Protein AF-A0A958J0B8-F1 (afdb_monomer_lite)

pLDDT: mean 92.06, std 5.3, range [60.09, 96.62]

Structure (mmCIF, N/CA/C/O backbone):
data_AF-A0A958J0B8-F1
#
_entry.id   AF-A0A958J0B8-F1
#
loop_
_atom_site.group_PDB
_atom_site.id
_atom_site.type_symbol
_atom_site.label_atom_id
_atom_site.label_alt_id
_atom_site.label_comp_id
_atom_site.label_asym_id
_atom_site.label_entity_id
_atom_site.label_seq_id
_atom_site.pdbx_PDB_ins_code
_atom_site.Cartn_x
_atom_site.Cartn_y
_atom_site.Cartn_z
_atom_site.occupancy
_atom_site.B_iso_or_equiv
_atom_site.auth_seq_id
_atom_site.auth_comp_id
_atom_site.auth_asym_id
_atom_site.auth_atom_id
_atom_site.pdbx_PDB_model_num
ATOM 1 N N . MET A 1 1 ? -6.406 2.677 -6.639 1.00 78.44 1 MET A N 1
ATOM 2 C CA . MET A 1 1 ? -4.933 2.525 -6.677 1.00 78.44 1 MET A CA 1
ATOM 3 C C . MET A 1 1 ? -4.518 1.060 -6.832 1.00 78.44 1 MET A C 1
ATOM 5 O O . MET A 1 1 ? -3.967 0.732 -7.873 1.00 78.44 1 MET A O 1
ATOM 9 N N . GLY A 1 2 ? -4.838 0.171 -5.877 1.00 87.06 2 GLY A N 1
ATOM 10 C CA . GLY A 1 2 ? -4.386 -1.236 -5.888 1.00 87.06 2 GLY A CA 1
ATOM 11 C C . GLY A 1 2 ? -4.695 -2.033 -7.163 1.00 87.06 2 GLY A C 1
ATOM 12 O O . GLY A 1 2 ? -3.792 -2.634 -7.731 1.00 87.06 2 GLY A O 1
ATOM 13 N N . TRP A 1 3 ? -5.933 -1.973 -7.667 1.00 89.56 3 TRP A N 1
ATOM 14 C CA . TRP A 1 3 ? -6.333 -2.698 -8.885 1.00 89.56 3 TRP A CA 1
ATOM 15 C C . TRP A 1 3 ? -5.502 -2.328 -10.120 1.00 89.56 3 TRP A C 1
ATOM 17 O O . TRP A 1 3 ? -5.004 -3.200 -10.820 1.00 89.56 3 TRP A O 1
ATOM 27 N N . LEU A 1 4 ? -5.313 -1.028 -10.374 1.00 93.00 4 LEU A N 1
ATOM 28 C CA . LEU A 1 4 ? -4.550 -0.557 -11.532 1.00 93.00 4 LEU A CA 1
ATOM 29 C C . LEU A 1 4 ? -3.076 -0.977 -11.445 1.00 93.00 4 LEU A C 1
ATOM 31 O O . LEU A 1 4 ? -2.476 -1.318 -12.459 1.00 93.00 4 LEU A O 1
ATOM 35 N N . ALA A 1 5 ? -2.500 -0.962 -10.240 1.00 91.25 5 ALA A N 1
ATOM 36 C CA . ALA A 1 5 ? -1.127 -1.404 -10.022 1.00 91.25 5 ALA A CA 1
ATOM 37 C C . ALA A 1 5 ? -0.975 -2.919 -10.252 1.00 91.25 5 ALA A C 1
ATOM 39 O O . ALA A 1 5 ? -0.021 -3.340 -10.900 1.00 91.25 5 ALA A O 1
ATOM 40 N N . ALA A 1 6 ? -1.948 -3.721 -9.805 1.00 91.06 6 ALA A N 1
ATOM 41 C CA . ALA A 1 6 ? -1.991 -5.157 -10.076 1.00 91.06 6 ALA A CA 1
ATOM 42 C C . ALA A 1 6 ? -2.157 -5.460 -11.576 1.00 91.06 6 ALA A C 1
ATOM 44 O O . ALA A 1 6 ? -1.406 -6.258 -12.126 1.00 91.06 6 ALA A O 1
ATOM 45 N N . ALA A 1 7 ? -3.069 -4.763 -12.262 1.00 93.50 7 ALA A N 1
ATOM 46 C CA . ALA A 1 7 ? -3.256 -4.902 -13.707 1.00 93.50 7 ALA A CA 1
ATOM 47 C C . ALA A 1 7 ? -2.002 -4.495 -14.503 1.00 93.50 7 ALA A C 1
ATOM 49 O O . ALA A 1 7 ? -1.680 -5.105 -15.519 1.00 93.50 7 ALA A O 1
ATOM 50 N N . ARG A 1 8 ? -1.259 -3.483 -14.036 1.00 91.94 8 ARG A N 1
ATOM 51 C CA . ARG A 1 8 ? 0.026 -3.110 -14.640 1.00 91.94 8 ARG A CA 1
ATOM 52 C C . ARG A 1 8 ? 1.098 -4.173 -14.458 1.00 91.94 8 ARG A C 1
ATOM 54 O O . ARG A 1 8 ? 1.844 -4.424 -15.399 1.00 91.94 8 ARG A O 1
ATOM 61 N N . TRP A 1 9 ? 1.189 -4.775 -13.276 1.00 92.12 9 TRP A N 1
ATOM 62 C CA . TRP A 1 9 ? 2.096 -5.897 -13.051 1.00 92.12 9 TRP A CA 1
ATOM 63 C C . TRP A 1 9 ? 1.763 -7.070 -13.976 1.00 92.12 9 TRP A C 1
ATOM 65 O O . TRP A 1 9 ? 2.666 -7.589 -14.622 1.00 92.12 9 TRP A O 1
ATOM 75 N N . ASP A 1 10 ? 0.478 -7.400 -14.117 1.00 93.56 10 ASP A N 1
ATOM 76 C CA . ASP A 1 10 ? 0.016 -8.471 -15.003 1.00 93.56 10 ASP A CA 1
ATOM 77 C C . ASP A 1 10 ? 0.439 -8.250 -16.468 1.00 93.56 10 ASP A C 1
ATOM 79 O O . ASP A 1 10 ? 0.981 -9.154 -17.100 1.00 93.56 10 ASP A O 1
ATOM 83 N N . GLN A 1 11 ? 0.291 -7.019 -16.974 1.00 94.06 11 GLN A N 1
ATOM 84 C CA . GLN A 1 11 ? 0.635 -6.662 -18.356 1.00 94.06 11 GLN A CA 1
ATOM 85 C C . GLN A 1 11 ? 2.141 -6.561 -18.632 1.00 94.06 11 GLN A C 1
ATOM 87 O O . GLN A 1 11 ? 2.592 -6.964 -19.701 1.00 94.06 11 GLN A O 1
ATOM 92 N N . LEU A 1 12 ? 2.914 -5.956 -17.723 1.00 91.50 12 LEU A N 1
ATOM 93 C CA . LEU A 1 12 ? 4.327 -5.641 -17.971 1.00 91.50 12 LEU A CA 1
ATOM 94 C C . LEU A 1 12 ? 5.289 -6.704 -17.436 1.00 91.50 12 LEU A C 1
ATOM 96 O O . LEU A 1 12 ? 6.393 -6.816 -17.964 1.00 91.50 12 LEU A O 1
ATOM 100 N N . GLN A 1 13 ? 4.916 -7.416 -16.364 1.00 87.81 13 GLN A N 1
ATOM 101 C CA . GLN A 1 13 ? 5.775 -8.357 -15.624 1.00 87.81 13 GLN A CA 1
ATOM 102 C C . GLN A 1 13 ? 7.173 -7.780 -15.302 1.00 87.81 13 GLN A C 1
ATOM 104 O O . GLN A 1 13 ? 8.162 -8.504 -15.194 1.00 87.81 13 GLN A O 1
ATOM 109 N N . SER A 1 14 ? 7.278 -6.451 -15.175 1.00 91.81 14 SER A N 1
ATOM 110 C CA . SER A 1 14 ? 8.548 -5.742 -15.012 1.00 91.81 14 SER A CA 1
ATOM 111 C C . SER A 1 14 ? 8.836 -5.443 -13.541 1.00 91.81 14 SER A C 1
ATOM 113 O O . SER A 1 14 ? 7.910 -5.099 -12.799 1.00 91.81 14 SER A O 1
ATOM 115 N N . PRO A 1 15 ? 10.105 -5.485 -13.089 1.00 91.62 15 PRO A N 1
ATOM 116 C CA . PRO A 1 15 ? 10.450 -5.196 -11.696 1.00 91.62 15 PRO A CA 1
ATOM 117 C C . PRO A 1 15 ? 9.872 -3.864 -11.200 1.00 91.62 15 PRO A C 1
ATOM 119 O O . PRO A 1 15 ? 9.371 -3.790 -10.082 1.00 91.62 15 PRO A O 1
ATOM 122 N N . ALA A 1 16 ? 9.864 -2.837 -12.054 1.00 93.00 16 ALA A N 1
ATOM 123 C CA . ALA A 1 16 ? 9.221 -1.552 -11.803 1.00 93.00 16 ALA A CA 1
ATOM 124 C C . ALA A 1 16 ? 7.733 -1.705 -11.436 1.00 93.00 16 ALA A C 1
ATOM 126 O O . ALA A 1 16 ? 7.301 -1.241 -10.379 1.00 93.00 16 ALA A O 1
ATOM 127 N N . ALA A 1 17 ? 6.956 -2.439 -12.238 1.00 93.00 17 ALA A N 1
ATOM 128 C CA . ALA A 1 17 ? 5.546 -2.692 -11.956 1.00 93.00 17 ALA A CA 1
ATOM 129 C C . ALA A 1 17 ? 5.328 -3.495 -10.655 1.00 93.00 17 ALA A C 1
ATOM 131 O O . ALA A 1 17 ? 4.354 -3.228 -9.947 1.00 93.00 17 ALA A O 1
ATOM 132 N N . LEU A 1 18 ? 6.252 -4.395 -10.278 1.00 93.81 18 LEU A N 1
ATOM 133 C CA . LEU A 1 18 ? 6.195 -5.112 -8.993 1.00 93.81 18 LEU A CA 1
ATOM 134 C C . LEU A 1 18 ? 6.309 -4.145 -7.819 1.00 93.81 18 LEU A C 1
ATOM 136 O O . LEU A 1 18 ? 5.503 -4.192 -6.889 1.00 93.81 18 LEU A O 1
ATOM 140 N N . TRP A 1 19 ? 7.299 -3.248 -7.871 1.00 94.19 19 TRP A N 1
ATOM 141 C CA . TRP A 1 19 ? 7.505 -2.229 -6.843 1.00 94.19 19 TRP A CA 1
ATOM 142 C C . TRP A 1 19 ? 6.264 -1.346 -6.691 1.00 94.19 19 TRP A C 1
ATOM 144 O O . TRP A 1 19 ? 5.825 -1.088 -5.569 1.00 94.19 19 TRP A O 1
ATOM 154 N N . GLY A 1 20 ? 5.643 -0.962 -7.810 1.00 94.94 20 GLY A N 1
ATOM 155 C CA . GLY A 1 20 ? 4.406 -0.181 -7.818 1.00 94.94 20 GLY A CA 1
ATOM 156 C C . GLY A 1 20 ? 3.227 -0.934 -7.195 1.00 94.94 20 GLY A C 1
ATOM 157 O O . GLY A 1 20 ? 2.478 -0.356 -6.406 1.00 94.94 20 GLY A O 1
ATOM 158 N N . MET A 1 21 ? 3.082 -2.231 -7.487 1.00 95.44 21 MET A N 1
ATOM 159 C CA . MET A 1 21 ? 2.041 -3.082 -6.903 1.00 95.44 21 MET A CA 1
ATOM 160 C C . MET A 1 21 ? 2.216 -3.247 -5.390 1.00 95.44 21 MET A C 1
ATOM 162 O O . MET A 1 21 ? 1.262 -3.033 -4.639 1.00 95.44 21 MET A O 1
ATOM 166 N N . ILE A 1 22 ? 3.429 -3.565 -4.926 1.00 95.69 22 ILE A N 1
ATOM 167 C CA . ILE A 1 22 ? 3.725 -3.707 -3.491 1.00 95.69 22 ILE A CA 1
ATOM 168 C C . ILE A 1 22 ? 3.484 -2.375 -2.770 1.00 95.69 22 ILE A C 1
ATOM 170 O O . ILE A 1 22 ? 2.839 -2.346 -1.719 1.00 95.69 22 ILE A O 1
ATOM 174 N N . GLY A 1 23 ? 3.938 -1.261 -3.354 1.00 96.00 23 GLY A N 1
ATOM 175 C CA . GLY A 1 23 ? 3.692 0.074 -2.818 1.00 96.00 23 GLY A CA 1
ATOM 176 C C . GLY A 1 23 ? 2.199 0.397 -2.709 1.00 96.00 23 GLY A C 1
ATOM 177 O O . GLY A 1 23 ? 1.745 0.863 -1.666 1.00 96.00 23 GLY A O 1
ATOM 178 N N . ALA A 1 24 ? 1.404 0.074 -3.732 1.00 96.06 24 ALA A N 1
ATOM 179 C CA . ALA A 1 24 ? -0.043 0.280 -3.707 1.00 96.06 24 ALA A CA 1
ATOM 180 C C . ALA A 1 24 ? -0.755 -0.568 -2.636 1.00 96.06 24 ALA A C 1
ATOM 182 O O . ALA A 1 24 ? -1.692 -0.079 -2.005 1.00 96.06 24 ALA A O 1
ATOM 183 N N . ILE A 1 25 ? -0.314 -1.809 -2.403 1.00 95.75 25 ILE A N 1
ATOM 184 C CA . ILE A 1 25 ? -0.854 -2.672 -1.339 1.00 95.75 25 ILE A CA 1
ATOM 185 C C . ILE A 1 25 ? -0.562 -2.070 0.040 1.00 95.75 25 ILE A C 1
ATOM 187 O O . ILE A 1 25 ? -1.472 -1.944 0.859 1.00 95.75 25 ILE A O 1
ATOM 191 N N . LEU A 1 26 ? 0.679 -1.640 0.290 1.00 95.50 26 LEU A N 1
ATOM 192 C CA . LEU A 1 26 ? 1.046 -0.999 1.557 1.00 95.50 26 LEU A CA 1
ATOM 193 C C . LEU A 1 26 ? 0.285 0.308 1.793 1.00 95.50 26 LEU A C 1
ATOM 195 O O . LEU A 1 26 ? -0.107 0.586 2.925 1.00 95.50 26 LEU A O 1
ATOM 199 N N . PHE A 1 27 ? 0.022 1.073 0.733 1.00 95.81 27 PHE A N 1
ATOM 200 C CA . PHE A 1 27 ? -0.790 2.282 0.821 1.00 95.81 27 PHE A CA 1
ATOM 201 C C . PHE A 1 27 ? -2.217 1.964 1.291 1.00 95.81 27 PHE A C 1
ATOM 203 O O . PHE A 1 27 ? -2.714 2.587 2.224 1.00 95.81 27 PHE A O 1
ATOM 210 N N . VAL A 1 28 ? -2.846 0.926 0.724 1.00 95.62 28 VAL A N 1
ATOM 211 C CA . VAL A 1 28 ? -4.178 0.465 1.154 1.00 95.62 28 VAL A CA 1
ATOM 212 C C . VAL A 1 28 ? -4.166 -0.008 2.613 1.00 95.62 28 VAL A C 1
ATOM 214 O O . VAL A 1 28 ? -5.101 0.286 3.358 1.00 95.62 28 VAL A O 1
ATOM 217 N N . ILE A 1 29 ? -3.112 -0.704 3.055 1.00 94.50 29 ILE A N 1
ATOM 218 C CA . ILE A 1 29 ? -2.957 -1.125 4.459 1.00 94.50 29 ILE A CA 1
ATOM 219 C C . ILE A 1 29 ? -2.838 0.092 5.389 1.00 94.50 29 ILE A C 1
ATOM 221 O O . ILE A 1 29 ? -3.457 0.106 6.458 1.00 94.50 29 ILE A O 1
ATOM 225 N N . SER A 1 30 ? -2.087 1.119 4.985 1.00 95.31 30 SER A N 1
ATOM 226 C CA . SER A 1 30 ? -1.959 2.373 5.733 1.00 95.31 30 SER A CA 1
ATOM 227 C C . SER A 1 30 ? -3.310 3.079 5.877 1.00 95.31 30 SER A C 1
ATOM 229 O O . SER A 1 30 ? -3.737 3.364 6.999 1.00 95.31 30 SER A O 1
ATOM 231 N N . ASP A 1 31 ? -4.045 3.247 4.773 1.00 93.88 31 ASP A N 1
ATOM 232 C CA . ASP A 1 31 ? -5.369 3.883 4.764 1.00 93.88 31 ASP A CA 1
ATOM 233 C C . ASP A 1 31 ? -6.392 3.093 5.590 1.00 93.88 31 ASP A C 1
ATOM 235 O O . ASP A 1 31 ? -7.188 3.669 6.334 1.00 93.88 31 ASP A O 1
ATOM 239 N N . THR A 1 32 ? -6.337 1.761 5.526 1.00 94.00 32 THR A N 1
ATOM 240 C CA . THR A 1 32 ? -7.205 0.886 6.327 1.00 94.00 32 THR A CA 1
ATOM 241 C C . THR A 1 32 ? -6.885 1.018 7.816 1.00 94.00 32 THR A C 1
ATOM 243 O O . THR A 1 32 ? -7.793 1.111 8.642 1.00 94.00 32 THR A O 1
ATOM 246 N N . SER A 1 33 ? -5.600 1.096 8.171 1.00 93.06 33 SER A N 1
ATOM 247 C CA . SER A 1 33 ? -5.150 1.304 9.553 1.00 93.06 33 SER A CA 1
ATOM 248 C C . SER A 1 33 ? -5.565 2.680 10.080 1.00 93.06 33 SER A C 1
ATOM 250 O O . SER A 1 33 ? -5.989 2.806 11.231 1.00 93.06 33 SER A O 1
ATOM 252 N N . LEU A 1 34 ? -5.498 3.708 9.231 1.00 93.31 34 LEU A N 1
ATOM 253 C CA . LEU A 1 34 ? -5.962 5.058 9.536 1.00 93.31 34 LEU A CA 1
ATOM 254 C C . LEU A 1 34 ? -7.477 5.093 9.758 1.00 93.31 34 LEU A C 1
ATOM 256 O O . LEU A 1 34 ? -7.936 5.668 10.748 1.00 93.31 34 LEU A O 1
ATOM 260 N N . ALA A 1 35 ? -8.249 4.440 8.886 1.00 94.44 35 ALA A N 1
ATOM 261 C CA . ALA A 1 35 ? -9.694 4.317 9.026 1.00 94.44 35 ALA A CA 1
ATOM 262 C C . ALA A 1 35 ? -10.066 3.561 10.309 1.00 94.44 35 ALA A C 1
ATOM 264 O O . ALA A 1 35 ? -10.897 4.034 11.084 1.00 94.44 35 ALA A O 1
ATOM 265 N N . PHE A 1 36 ? -9.397 2.445 10.602 1.00 93.88 36 PHE A N 1
ATOM 266 C CA . PHE A 1 36 ? -9.626 1.683 11.829 1.00 93.88 36 PHE A CA 1
ATOM 267 C C . PHE A 1 36 ? -9.335 2.517 13.086 1.00 93.88 36 PHE A C 1
ATOM 269 O O . PHE A 1 36 ? -10.149 2.566 14.012 1.00 93.88 36 PHE A O 1
ATOM 276 N N . ASN A 1 37 ? -8.211 3.240 13.100 1.00 93.19 37 ASN A N 1
ATOM 277 C CA . ASN A 1 37 ? -7.839 4.117 14.208 1.00 93.19 37 ASN A CA 1
ATOM 278 C C . ASN A 1 37 ? -8.824 5.289 14.394 1.00 93.19 37 ASN A C 1
ATOM 280 O O . ASN A 1 37 ? -9.026 5.752 15.519 1.00 93.19 37 ASN A O 1
ATOM 284 N N . ARG A 1 38 ? -9.432 5.777 13.303 1.00 91.56 38 ARG A N 1
ATOM 285 C CA . ARG A 1 38 ? -10.374 6.906 13.317 1.00 91.56 38 ARG A CA 1
ATOM 286 C C . ARG A 1 38 ? -11.801 6.500 13.684 1.00 91.56 38 ARG A C 1
ATOM 288 O O . ARG A 1 38 ? -12.447 7.246 14.415 1.00 91.56 38 ARG A O 1
ATOM 295 N N . PHE A 1 39 ? -12.283 5.366 13.178 1.00 94.56 39 PHE A N 1
ATOM 296 C CA . PHE A 1 39 ? -13.699 4.984 13.240 1.00 94.56 39 PHE A CA 1
ATOM 297 C C . PHE A 1 39 ? -14.004 3.817 14.187 1.00 94.56 39 PHE A C 1
ATOM 299 O O . PHE A 1 39 ? -15.147 3.694 14.611 1.00 94.56 39 PHE A O 1
ATOM 306 N N . VAL A 1 40 ? -13.021 2.976 14.537 1.00 91.19 40 VAL A N 1
ATOM 307 C CA . VAL A 1 40 ? -13.248 1.794 15.391 1.00 91.19 40 VAL A CA 1
ATOM 308 C C . VAL A 1 40 ? -12.664 1.999 16.781 1.00 91.19 40 VAL A C 1
ATOM 310 O O . VAL A 1 40 ? -13.394 2.066 17.768 1.00 91.19 40 VAL A O 1
ATOM 313 N N . LYS A 1 41 ? -11.335 2.089 16.886 1.00 86.75 41 LYS A N 1
ATOM 314 C CA . LYS A 1 41 ? -10.656 2.231 18.175 1.00 86.75 41 LYS A CA 1
ATOM 315 C C . LYS A 1 41 ? -9.277 2.840 17.996 1.00 86.75 41 LYS A C 1
ATOM 317 O O . LYS A 1 41 ? -8.461 2.335 17.227 1.00 86.75 41 LYS A O 1
ATOM 322 N N . ARG A 1 42 ? -8.990 3.878 18.785 1.00 85.19 42 ARG A N 1
ATOM 323 C CA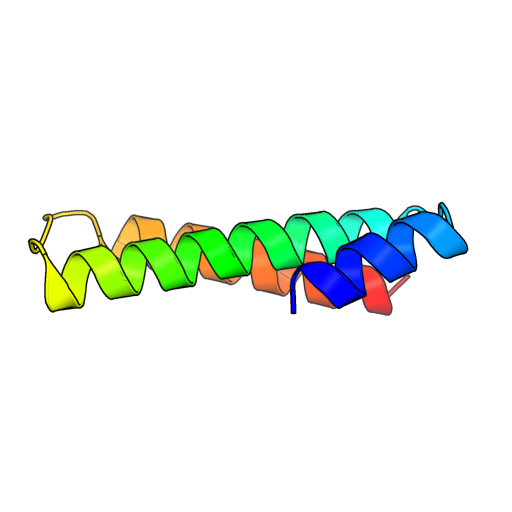 . ARG A 1 42 ? -7.646 4.456 18.854 1.00 85.19 42 ARG A CA 1
ATOM 324 C C . ARG A 1 42 ? -6.689 3.475 19.524 1.00 85.19 42 ARG A C 1
ATOM 326 O O . ARG A 1 42 ? -6.982 2.987 20.616 1.00 85.19 42 ARG A O 1
ATOM 333 N N . PHE A 1 43 ? -5.539 3.215 18.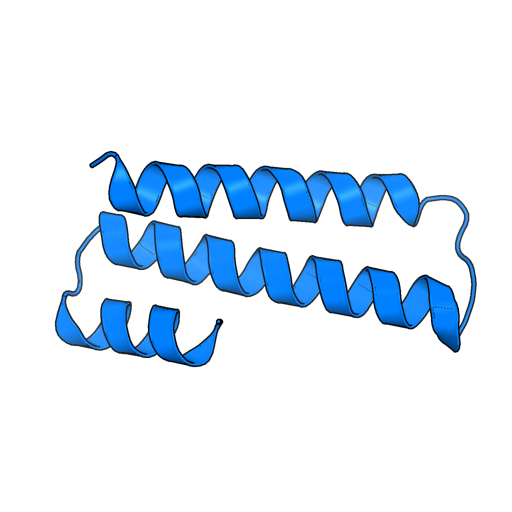909 1.00 85.94 43 PHE A N 1
ATOM 334 C CA . PHE A 1 43 ? -4.477 2.405 19.512 1.00 85.94 43 PHE A CA 1
ATOM 335 C C . PHE A 1 43 ? -3.180 3.209 19.655 1.00 85.94 43 PHE A C 1
ATOM 337 O O . PHE A 1 43 ? -2.851 4.041 18.813 1.00 85.94 43 PHE A O 1
ATOM 344 N N . ARG A 1 44 ? -2.442 2.979 20.753 1.00 81.62 44 ARG A N 1
ATOM 345 C CA . ARG A 1 44 ? -1.326 3.842 21.198 1.00 81.62 44 ARG A CA 1
ATOM 346 C C . ARG A 1 44 ? -0.213 4.008 20.155 1.00 81.62 44 ARG A C 1
ATOM 348 O O . ARG A 1 44 ? 0.395 5.067 20.087 1.00 81.62 44 ARG A O 1
ATOM 355 N N . ASN A 1 45 ? 0.000 2.995 19.316 1.00 88.38 45 ASN A N 1
ATOM 356 C CA . ASN A 1 45 ? 1.063 2.974 18.305 1.00 88.38 45 ASN A CA 1
ATOM 357 C C . ASN A 1 45 ? 0.532 3.154 16.869 1.00 88.38 45 ASN A C 1
ATOM 359 O O . ASN A 1 45 ? 1.249 2.870 15.910 1.00 88.38 45 ASN A O 1
ATOM 363 N N . ALA A 1 46 ? -0.714 3.615 16.704 1.00 87.31 46 ALA A N 1
ATOM 364 C CA . ALA A 1 46 ? -1.348 3.740 15.392 1.00 87.31 46 ALA A CA 1
ATOM 365 C C . ALA A 1 46 ? -0.601 4.660 14.454 1.00 87.31 46 ALA A C 1
ATOM 367 O O . ALA A 1 46 ? -0.334 4.298 13.316 1.00 87.31 46 ALA A O 1
ATOM 368 N N . GLN A 1 47 ? -0.213 5.827 14.949 1.00 89.81 47 GLN A N 1
ATOM 369 C CA . GLN A 1 47 ? 0.464 6.820 14.137 1.00 89.81 47 GLN A CA 1
ATOM 370 C C . GLN A 1 47 ? 1.799 6.298 13.597 1.00 89.81 47 GLN A C 1
ATOM 372 O O . GLN A 1 47 ? 2.095 6.500 12.425 1.00 89.81 47 GLN A O 1
ATOM 377 N N . LEU A 1 48 ? 2.558 5.558 14.410 1.00 92.00 48 LEU A N 1
ATOM 378 C CA . LEU A 1 48 ? 3.826 4.967 13.990 1.00 92.00 48 LEU A CA 1
ATOM 379 C C . LEU A 1 48 ? 3.629 3.875 12.926 1.00 92.00 48 LEU A C 1
ATOM 381 O O . LEU A 1 48 ? 4.376 3.847 11.954 1.00 92.00 48 LEU A O 1
ATOM 385 N N . LEU A 1 49 ? 2.609 3.020 13.071 1.00 91.69 49 LEU A N 1
ATOM 386 C CA . LEU A 1 49 ? 2.279 1.983 12.084 1.00 91.69 49 LEU A CA 1
ATOM 387 C C . LEU A 1 49 ? 1.743 2.575 10.770 1.00 91.69 49 LEU A C 1
ATOM 389 O O . LEU A 1 49 ? 2.122 2.135 9.687 1.00 91.69 49 LEU A O 1
ATOM 393 N N . ILE A 1 50 ? 0.886 3.593 10.857 1.00 93.44 50 ILE A N 1
ATOM 394 C CA . ILE A 1 50 ? 0.326 4.286 9.692 1.00 93.44 50 ILE A CA 1
ATOM 395 C C . ILE A 1 50 ? 1.447 4.994 8.927 1.00 93.44 50 ILE A C 1
ATOM 397 O O . ILE A 1 50 ? 1.570 4.796 7.724 1.00 93.44 50 ILE A O 1
ATOM 401 N N . LEU A 1 51 ? 2.304 5.763 9.609 1.00 94.12 51 LEU A N 1
ATOM 402 C CA . LEU A 1 51 ? 3.400 6.492 8.963 1.00 94.12 51 LEU A CA 1
ATOM 403 C C . LEU A 1 51 ? 4.463 5.556 8.385 1.00 94.12 51 LEU A C 1
ATOM 405 O O . LEU A 1 51 ? 4.942 5.811 7.284 1.00 94.12 51 LEU A O 1
ATOM 409 N N . SER A 1 52 ? 4.825 4.470 9.075 1.00 94.00 52 SER A N 1
ATOM 410 C CA . SER A 1 52 ? 5.821 3.528 8.551 1.00 94.00 52 SER A CA 1
ATOM 411 C C . SER A 1 52 ? 5.330 2.848 7.274 1.00 94.00 52 SER A C 1
ATOM 413 O O . SER A 1 52 ? 6.027 2.868 6.261 1.00 94.00 52 SER A O 1
ATOM 415 N N . THR A 1 53 ? 4.100 2.327 7.282 1.00 94.94 53 THR A N 1
ATOM 416 C CA . THR A 1 53 ? 3.480 1.726 6.090 1.00 94.94 53 THR A CA 1
ATOM 417 C C . THR A 1 53 ? 3.299 2.745 4.968 1.00 94.94 53 THR A C 1
ATOM 419 O O . THR A 1 53 ? 3.575 2.426 3.813 1.00 94.94 53 THR A O 1
ATOM 422 N N . TYR A 1 54 ? 2.927 3.983 5.301 1.00 96.19 54 TYR A N 1
ATOM 423 C CA . TYR A 1 54 ? 2.754 5.074 4.345 1.00 96.19 54 TYR A CA 1
ATOM 424 C C . TYR A 1 54 ? 4.060 5.458 3.641 1.00 96.19 54 TYR A C 1
ATOM 426 O O . TYR A 1 54 ? 4.113 5.486 2.413 1.00 96.19 54 TYR A O 1
ATOM 434 N N . PHE A 1 55 ? 5.136 5.718 4.387 1.00 96.56 55 PHE A N 1
ATOM 435 C CA . PHE A 1 55 ? 6.404 6.129 3.783 1.00 96.56 55 PHE A CA 1
ATOM 436 C C . PHE A 1 55 ? 7.056 5.005 2.979 1.00 96.56 55 PHE A C 1
ATOM 438 O O . PHE A 1 55 ? 7.598 5.265 1.904 1.00 96.56 55 PHE A O 1
ATOM 445 N N . ILE A 1 56 ? 6.959 3.752 3.441 1.00 96.62 56 ILE A N 1
ATOM 446 C CA . ILE A 1 56 ? 7.427 2.601 2.658 1.00 96.62 56 ILE A CA 1
ATOM 447 C C . ILE A 1 56 ? 6.612 2.488 1.362 1.00 96.62 56 ILE A C 1
ATOM 449 O O . ILE A 1 56 ? 7.195 2.311 0.293 1.00 96.62 56 ILE A O 1
ATOM 453 N N . ALA A 1 57 ? 5.286 2.655 1.423 1.00 96.12 57 ALA A N 1
ATOM 454 C CA . ALA A 1 57 ? 4.435 2.655 0.237 1.00 96.12 57 ALA A CA 1
ATOM 455 C C . ALA A 1 57 ? 4.858 3.733 -0.772 1.00 96.12 57 ALA A C 1
ATOM 457 O O . ALA A 1 57 ? 5.073 3.431 -1.946 1.00 96.12 57 ALA A O 1
ATOM 458 N N . GLN A 1 58 ? 5.034 4.974 -0.312 1.00 95.75 58 GLN A N 1
ATOM 459 C CA . GLN A 1 58 ? 5.460 6.088 -1.159 1.00 95.75 58 GLN A CA 1
ATOM 460 C C . GLN A 1 58 ? 6.831 5.851 -1.790 1.00 95.75 58 GLN A C 1
ATOM 462 O O . GLN A 1 58 ? 7.003 6.104 -2.980 1.00 95.75 58 GLN A O 1
ATOM 467 N N . TYR A 1 59 ? 7.789 5.335 -1.020 1.00 96.38 59 TYR A N 1
ATOM 468 C CA . TYR A 1 59 ? 9.119 5.012 -1.526 1.00 96.38 59 TYR A CA 1
ATOM 469 C C . TYR A 1 59 ? 9.063 3.971 -2.650 1.00 96.38 59 TYR A C 1
ATOM 471 O O . TYR A 1 59 ? 9.690 4.155 -3.691 1.00 96.38 59 TYR A O 1
ATOM 479 N N . LEU A 1 60 ? 8.279 2.902 -2.480 1.00 94.25 60 LEU A N 1
ATOM 480 C CA . LEU A 1 60 ? 8.141 1.854 -3.495 1.00 94.25 60 LEU A CA 1
ATOM 481 C C . LEU A 1 60 ? 7.421 2.356 -4.752 1.00 94.25 60 LEU A C 1
ATOM 483 O O . LEU A 1 60 ? 7.837 2.030 -5.862 1.00 94.25 60 LEU A O 1
ATOM 487 N N . ILE A 1 61 ? 6.394 3.196 -4.592 1.00 94.06 61 ILE A N 1
ATOM 488 C CA . ILE A 1 61 ? 5.705 3.833 -5.721 1.00 94.06 61 ILE A CA 1
ATOM 489 C C . ILE A 1 61 ? 6.665 4.766 -6.468 1.00 94.06 61 ILE A C 1
ATOM 491 O O . ILE A 1 61 ? 6.765 4.679 -7.688 1.00 94.06 61 ILE A O 1
ATOM 495 N N . ALA A 1 62 ? 7.422 5.611 -5.769 1.00 95.69 62 ALA A N 1
ATOM 496 C CA . ALA A 1 62 ? 8.408 6.486 -6.404 1.00 95.69 62 A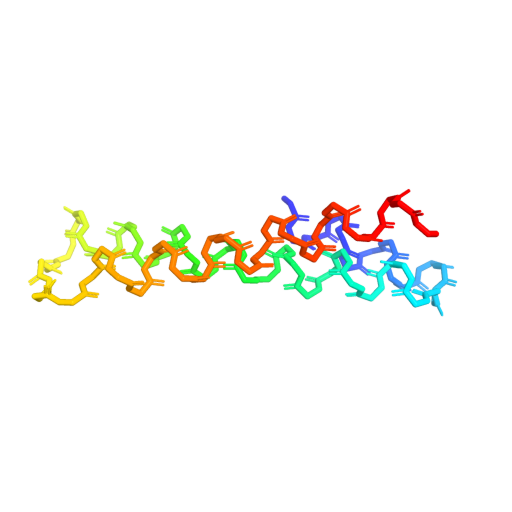LA A CA 1
ATOM 497 C C . ALA A 1 62 ? 9.483 5.674 -7.144 1.00 95.69 62 ALA A C 1
ATOM 499 O O . ALA A 1 62 ? 9.800 5.953 -8.300 1.00 95.69 62 ALA A O 1
ATOM 500 N N . ARG A 1 63 ? 9.983 4.605 -6.513 1.00 94.0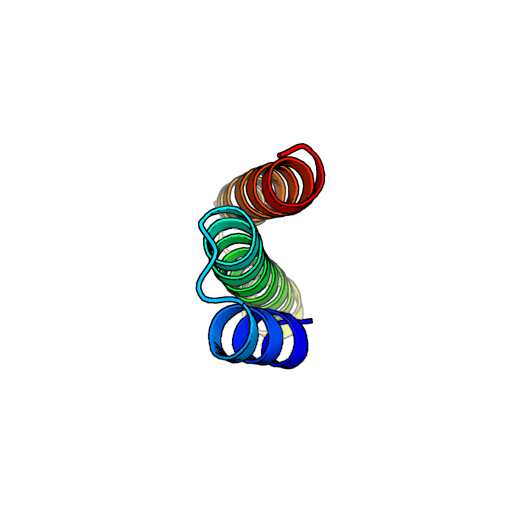0 63 ARG A N 1
ATOM 501 C CA . ARG A 1 63 ? 10.957 3.690 -7.113 1.00 94.00 63 ARG A CA 1
ATOM 502 C C . ARG A 1 63 ? 10.411 2.966 -8.345 1.00 94.00 63 ARG A C 1
ATOM 504 O O . ARG A 1 63 ? 11.182 2.694 -9.252 1.00 94.00 63 ARG A O 1
ATOM 511 N N . SER A 1 64 ? 9.108 2.694 -8.405 1.00 92.62 64 SER A N 1
ATOM 512 C CA . SER A 1 64 ? 8.474 2.052 -9.566 1.00 92.62 64 SER A CA 1
ATOM 513 C C . SER A 1 64 ? 8.460 2.905 -10.835 1.00 92.62 64 SER A C 1
ATOM 515 O O . SER A 1 64 ? 8.242 2.369 -11.913 1.00 92.6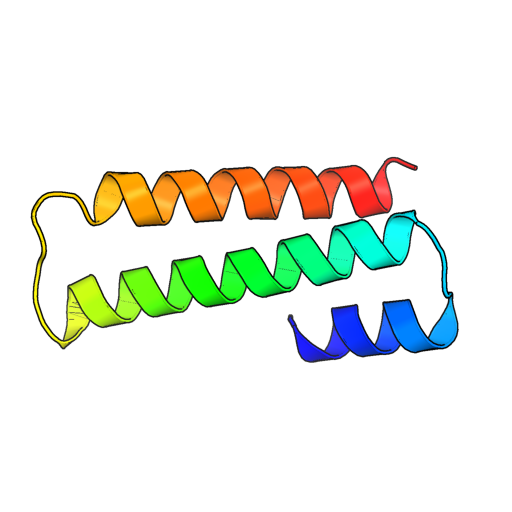2 64 SER A O 1
ATOM 517 N N . VAL A 1 65 ? 8.649 4.221 -10.710 1.00 92.25 65 VAL A N 1
ATOM 518 C CA . VAL A 1 65 ? 8.646 5.159 -11.846 1.00 92.25 65 VAL A CA 1
ATOM 519 C C . VAL A 1 65 ? 10.054 5.678 -12.145 1.00 92.25 65 VAL A C 1
ATOM 521 O O . VAL A 1 65 ? 10.330 6.112 -13.257 1.00 92.25 65 VAL A O 1
ATOM 524 N N . ALA A 1 66 ? 10.952 5.638 -11.158 1.00 86.31 66 ALA A N 1
ATOM 525 C CA . ALA A 1 66 ? 12.334 6.087 -11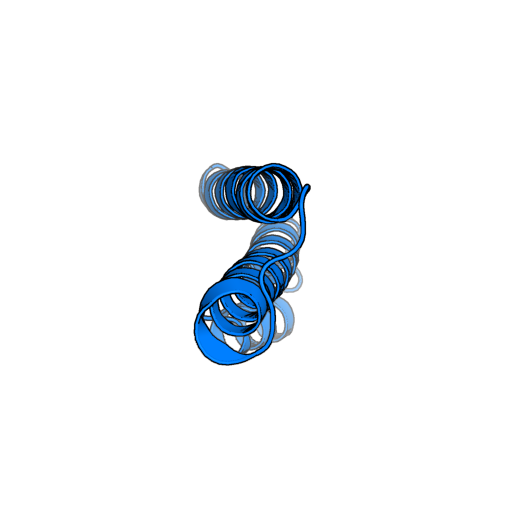.300 1.00 86.31 66 ALA A CA 1
ATOM 526 C C . ALA A 1 66 ? 13.257 5.087 -12.030 1.00 86.31 66 ALA A C 1
ATOM 528 O O . ALA A 1 66 ? 14.401 5.444 -12.308 1.00 86.31 66 ALA A O 1
ATOM 529 N N . PHE A 1 67 ? 12.791 3.865 -12.314 1.00 60.09 67 PHE A N 1
ATOM 530 C CA . PHE A 1 67 ? 13.541 2.796 -12.983 1.00 60.09 67 PHE A CA 1
ATOM 531 C C . PHE A 1 67 ? 12.712 2.134 -14.080 1.00 60.09 67 PHE A C 1
ATOM 533 O O . PHE A 1 67 ? 11.522 1.850 -13.814 1.00 60.09 67 PHE A O 1
#

Sequence (67 aa):
MGWLAAARWDQLQSPAALWGMIGAILFVISDTSLAFNRFVKRFRNAQLLILSTYFIAQYLIARSVAF

Radius of gyration: 13.31 Å; chains: 1; bounding box: 27×15×40 Å

Foldseek 3Di:
DQVVLVVQCVVPVDPLSVLLNQLVVLLVVLVVLVCCCVPPHPDPCSVVSSVVSNVSSVVSNVSSPVD

Secondary structure (DSSP, 8-state):
-HHHHHHHHHHH--HHHHHHHHHHHHHHHHHHHHHHHHHT---TTHHHHHHHHHHHHHHHHHHHHH-